Protein AF-A0A9P1ACF6-F1 (afdb_monomer_lite)

Secondary structure (DSSP, 8-state):
-----------TT------SS-EEEEEEEEEE-TTS-EEEEEEEEE--SHHHHHHHHHSBT-EEEEEEETTEEEEEEEEEE-STTTTPPPHHHHHHHHSTTTTTT-----SHHHHHHHHHHHHHHHHHGGGS--

Sequence (134 aa):
MQASVEDNHFHINDTAMCSAMFCIKVILHSAIDDDGIFQQGISSRCAYTGGDRQVCQQSEGKCQDISFYDGMKGNFSFCCCKENRCNLAKQAELDTIYSSNSRSSRKANSSSRQLFVHLILLFQVVIVVPLFVF

Foldseek 3Di:
DDDDPPPDDDPLPDFDDDPAQKKKKKFAQWKAAPVRDIDGDMDIDGQPDPVSVVVCVVQEQHWDWDQDDPRIGGTMTMYMYRDGPPRRDDPVSVCSRPPPPVCPPPDPPPPPVVVVVVVVVVVCCVPVVVVPPD

Radius of gyration: 24.05 Å; chains: 1; bounding box: 54×36×71 Å

Structure (mmCIF, N/CA/C/O backbone):
data_AF-A0A9P1ACF6-F1
#
_entry.id   AF-A0A9P1ACF6-F1
#
loop_
_atom_site.group_PDB
_atom_site.id
_atom_site.type_symbol
_atom_site.label_atom_id
_atom_site.label_alt_id
_atom_site.label_comp_id
_atom_site.label_asym_id
_atom_site.label_entity_id
_atom_site.label_seq_id
_atom_site.pdbx_PDB_ins_code
_atom_site.Cartn_x
_atom_site.Cartn_y
_atom_site.Cartn_z
_atom_site.occupancy
_atom_site.B_iso_or_equiv
_atom_site.auth_seq_id
_atom_site.auth_comp_id
_atom_site.auth_asym_id
_atom_site.auth_atom_id
_atom_site.pdbx_PDB_model_num
ATOM 1 N N . MET A 1 1 ? -7.492 -26.620 -0.246 1.00 33.00 1 MET A N 1
ATOM 2 C CA . MET A 1 1 ? -6.482 -26.688 0.829 1.00 33.00 1 MET A CA 1
ATOM 3 C C . MET A 1 1 ? -6.539 -25.357 1.549 1.00 33.00 1 MET A C 1
ATOM 5 O O . MET A 1 1 ? -6.304 -24.336 0.921 1.00 33.00 1 MET A O 1
ATOM 9 N N . GLN A 1 2 ? -7.022 -25.370 2.785 1.00 36.16 2 GLN A N 1
ATOM 10 C CA . GLN A 1 2 ? -7.301 -24.187 3.594 1.00 36.16 2 GLN A CA 1
ATOM 11 C C . GLN A 1 2 ? -6.042 -23.937 4.429 1.00 36.16 2 GLN A C 1
ATOM 13 O O . GLN A 1 2 ? -5.732 -24.740 5.304 1.00 36.16 2 GLN A O 1
ATOM 18 N N . ALA A 1 3 ? -5.252 -22.927 4.065 1.00 35.62 3 ALA A N 1
ATOM 19 C CA . ALA A 1 3 ? -4.043 -22.578 4.802 1.00 35.62 3 ALA A CA 1
ATOM 20 C C . ALA A 1 3 ? -4.443 -21.722 6.006 1.00 35.62 3 ALA A C 1
ATOM 22 O O . ALA A 1 3 ? -5.046 -20.660 5.846 1.00 35.62 3 ALA A O 1
ATOM 23 N N . SER A 1 4 ? -4.157 -22.235 7.200 1.00 38.34 4 SER A N 1
ATOM 24 C CA . SER A 1 4 ? -4.215 -21.503 8.458 1.00 38.34 4 SER A CA 1
ATOM 25 C C . SER A 1 4 ? -3.346 -20.251 8.354 1.00 38.34 4 SER A C 1
ATOM 27 O O . SER A 1 4 ? -2.186 -20.318 7.949 1.00 38.34 4 SER A O 1
ATOM 29 N N . VAL A 1 5 ? -3.915 -19.098 8.703 1.00 44.38 5 VAL A N 1
ATOM 30 C CA . VAL A 1 5 ? -3.168 -17.852 8.897 1.00 44.38 5 VAL A CA 1
ATOM 31 C C . VAL A 1 5 ? -2.405 -18.002 10.213 1.00 44.38 5 VAL A C 1
ATOM 33 O O . VAL A 1 5 ? -2.866 -17.583 11.268 1.00 44.38 5 VAL A O 1
ATOM 36 N N . GLU A 1 6 ? -1.290 -18.725 10.166 1.00 37.22 6 GLU A N 1
ATOM 37 C CA . GLU A 1 6 ? -0.325 -18.774 11.259 1.00 37.22 6 GLU A CA 1
ATOM 38 C C . GLU A 1 6 ? 0.477 -17.469 11.265 1.00 37.22 6 GLU A C 1
ATOM 40 O O . GLU A 1 6 ? 0.888 -16.982 10.207 1.00 37.22 6 GLU A O 1
ATOM 45 N N . ASP A 1 7 ? 0.660 -16.920 12.470 1.00 42.06 7 ASP A N 1
ATOM 46 C CA . ASP A 1 7 ? 1.430 -15.730 12.845 1.00 42.06 7 ASP A CA 1
ATOM 47 C C . ASP A 1 7 ? 2.875 -15.743 12.307 1.00 42.06 7 ASP A C 1
ATOM 49 O O . ASP A 1 7 ? 3.854 -15.881 13.047 1.00 42.06 7 ASP A O 1
ATOM 53 N N . ASN A 1 8 ? 3.044 -15.566 11.001 1.00 38.75 8 ASN A N 1
ATOM 54 C CA . ASN A 1 8 ? 4.344 -15.285 10.425 1.00 38.75 8 ASN A CA 1
ATOM 55 C C . ASN A 1 8 ? 4.687 -13.835 10.755 1.00 38.75 8 ASN A C 1
ATOM 57 O O . ASN A 1 8 ? 4.135 -12.891 10.187 1.00 38.75 8 ASN A O 1
ATOM 61 N N . HIS A 1 9 ? 5.606 -13.667 11.707 1.00 42.38 9 HIS A N 1
ATOM 62 C CA . HIS A 1 9 ? 6.329 -12.418 11.897 1.00 42.38 9 HIS A CA 1
ATOM 63 C C . HIS A 1 9 ? 6.765 -11.896 10.524 1.00 42.38 9 HIS A C 1
ATOM 65 O O . HIS A 1 9 ? 7.481 -12.585 9.802 1.00 42.38 9 HIS A O 1
ATOM 71 N N . PHE A 1 10 ? 6.313 -10.691 10.167 1.00 45.09 10 PHE A N 1
ATOM 72 C CA . PHE A 1 10 ? 6.664 -10.023 8.917 1.00 45.09 10 PHE A CA 1
ATOM 73 C C . PHE A 1 10 ? 8.188 -10.022 8.732 1.00 45.09 10 PHE A C 1
ATOM 75 O O . PHE A 1 10 ? 8.905 -9.264 9.392 1.00 45.09 10 PHE A O 1
ATOM 82 N N . HIS A 1 11 ? 8.700 -10.842 7.817 1.00 44.03 11 HIS A N 1
ATOM 83 C CA . HIS A 1 11 ? 10.061 -10.692 7.330 1.00 44.03 11 HIS A CA 1
ATOM 84 C C . HIS A 1 11 ? 10.096 -9.414 6.484 1.00 44.03 11 HIS A C 1
ATOM 86 O O . HIS A 1 11 ? 9.672 -9.383 5.333 1.00 44.03 11 HIS A O 1
ATOM 92 N N . ILE A 1 12 ? 10.613 -8.328 7.066 1.00 53.97 12 ILE A N 1
ATOM 93 C CA . ILE A 1 12 ? 10.705 -6.986 6.449 1.00 53.97 12 ILE A CA 1
ATOM 94 C C . ILE A 1 12 ? 11.493 -7.005 5.113 1.00 53.97 12 ILE A C 1
ATOM 96 O O . ILE A 1 12 ? 11.415 -6.064 4.326 1.00 53.97 12 ILE A O 1
ATOM 100 N N . ASN A 1 13 ? 12.211 -8.097 4.827 1.00 55.22 13 ASN A N 1
ATOM 101 C CA . ASN A 1 13 ? 13.026 -8.300 3.629 1.00 55.22 13 ASN A CA 1
ATOM 102 C C . ASN A 1 13 ? 12.461 -9.315 2.623 1.00 55.22 13 ASN A C 1
ATOM 104 O O . ASN A 1 13 ? 13.163 -9.650 1.662 1.00 55.22 13 ASN A O 1
ATOM 108 N N . ASP A 1 14 ? 11.229 -9.796 2.795 1.00 64.19 14 ASP A N 1
ATOM 109 C CA . ASP A 1 14 ? 10.619 -10.678 1.804 1.00 64.19 14 ASP A CA 1
ATOM 110 C C . ASP A 1 14 ? 10.408 -9.914 0.498 1.00 64.19 14 ASP A C 1
ATOM 112 O O . ASP A 1 14 ? 9.645 -8.952 0.402 1.00 64.19 14 ASP A O 1
ATOM 116 N N . THR A 1 15 ? 11.144 -10.330 -0.530 1.00 70.62 15 THR A N 1
ATOM 117 C CA . THR A 1 15 ? 11.050 -9.742 -1.863 1.00 70.62 15 THR A CA 1
ATOM 118 C C . THR A 1 15 ? 10.571 -10.806 -2.830 1.00 70.62 15 THR A C 1
ATOM 120 O O . THR A 1 15 ? 11.256 -11.792 -3.084 1.00 70.62 15 THR A O 1
ATOM 123 N N . ALA A 1 16 ? 9.372 -10.602 -3.368 1.00 74.88 16 ALA A N 1
ATOM 124 C CA . ALA A 1 16 ? 8.848 -11.409 -4.455 1.00 74.88 16 ALA A CA 1
ATOM 125 C C . ALA A 1 16 ? 9.333 -10.842 -5.796 1.00 74.88 16 ALA A C 1
ATOM 127 O O . ALA A 1 16 ? 9.350 -9.625 -5.997 1.00 74.88 16 ALA A O 1
ATOM 128 N N . MET A 1 17 ? 9.704 -11.715 -6.734 1.00 81.88 17 MET A N 1
ATOM 129 C CA . MET A 1 17 ? 9.910 -11.290 -8.118 1.00 81.88 17 MET A CA 1
ATOM 130 C C . MET A 1 17 ? 8.559 -10.965 -8.764 1.00 81.88 17 MET A C 1
ATOM 132 O O . MET A 1 17 ? 7.655 -11.798 -8.785 1.00 81.88 17 MET A O 1
ATOM 136 N N . CYS A 1 18 ? 8.441 -9.755 -9.311 1.00 81.81 18 CYS A N 1
ATOM 137 C CA . CYS A 1 18 ? 7.263 -9.288 -10.034 1.00 81.81 18 CYS A CA 1
ATOM 138 C C . CYS A 1 18 ? 7.538 -9.282 -11.543 1.00 81.81 18 CYS A C 1
ATOM 140 O O . CYS A 1 18 ? 8.542 -8.726 -11.978 1.00 81.81 18 CYS A O 1
ATOM 142 N N . SER A 1 19 ? 6.623 -9.818 -12.355 1.00 84.94 19 SER A N 1
ATOM 143 C CA . SER A 1 19 ? 6.616 -9.585 -13.815 1.00 84.94 19 SER A CA 1
ATOM 144 C C . SER A 1 19 ? 5.828 -8.329 -14.215 1.00 84.94 19 SER A C 1
ATOM 146 O O . SER A 1 19 ? 5.801 -7.943 -15.383 1.00 84.94 19 SER A O 1
ATOM 148 N N . ALA A 1 20 ? 5.158 -7.693 -13.251 1.00 86.31 20 ALA A N 1
ATOM 149 C CA . ALA A 1 20 ? 4.420 -6.456 -13.452 1.00 86.31 20 ALA A CA 1
ATOM 150 C C . ALA A 1 20 ? 5.359 -5.243 -13.563 1.00 86.31 20 ALA A C 1
ATOM 152 O O . ALA A 1 20 ? 6.365 -5.160 -12.868 1.00 86.31 20 ALA A O 1
ATOM 153 N N . MET A 1 21 ? 4.970 -4.263 -14.384 1.00 86.88 21 MET A N 1
ATOM 154 C CA . MET A 1 21 ? 5.705 -3.000 -14.560 1.00 86.88 21 MET A CA 1
ATOM 155 C C . MET A 1 21 ? 5.675 -2.100 -13.311 1.00 86.88 21 MET A C 1
ATOM 157 O O . MET A 1 21 ? 6.550 -1.256 -13.144 1.00 86.88 21 MET A O 1
ATOM 161 N N . PHE A 1 22 ? 4.658 -2.249 -12.457 1.00 90.88 22 PHE A N 1
ATOM 162 C CA . PHE A 1 22 ? 4.457 -1.415 -11.274 1.00 90.88 22 PHE A CA 1
ATOM 163 C C . PHE A 1 22 ? 4.408 -2.254 -9.995 1.00 90.88 22 PHE A C 1
ATOM 165 O O . PHE A 1 22 ? 3.850 -3.356 -9.960 1.00 90.88 22 PHE A O 1
ATOM 172 N N . CYS A 1 23 ? 4.931 -1.666 -8.928 1.00 90.88 23 CYS A N 1
ATOM 173 C CA . CYS A 1 23 ? 4.786 -2.092 -7.549 1.00 90.88 23 CYS A CA 1
ATOM 174 C C . CYS A 1 23 ? 3.757 -1.200 -6.846 1.00 90.88 23 CYS A C 1
ATOM 176 O O . CYS A 1 23 ? 3.730 0.015 -7.056 1.00 90.88 23 CYS A O 1
ATOM 178 N N . ILE A 1 24 ? 2.938 -1.806 -5.991 1.00 91.75 24 ILE A N 1
ATOM 179 C CA . ILE A 1 24 ? 1.915 -1.136 -5.189 1.00 91.75 24 ILE A CA 1
ATOM 180 C C . 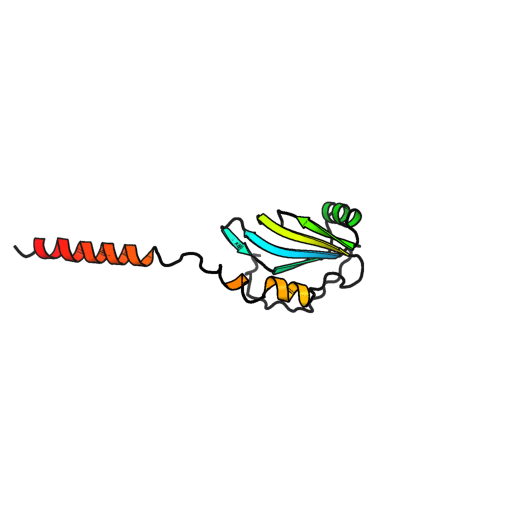ILE A 1 24 ? 2.328 -1.197 -3.723 1.00 91.75 24 ILE A C 1
ATOM 182 O O . ILE A 1 24 ? 2.801 -2.233 -3.237 1.00 91.75 24 ILE A O 1
ATOM 186 N N . LYS A 1 25 ? 2.109 -0.084 -3.025 1.00 92.69 25 LYS A N 1
ATOM 187 C CA . LYS A 1 25 ? 2.124 0.007 -1.568 1.00 92.69 25 LYS A CA 1
ATOM 188 C C . LYS A 1 25 ? 0.827 0.646 -1.098 1.00 92.69 25 LYS A C 1
ATOM 190 O O . LYS A 1 25 ? 0.471 1.715 -1.581 1.00 92.69 25 LYS A O 1
ATOM 195 N N . VAL A 1 26 ? 0.162 0.021 -0.140 1.00 91.94 26 VAL A N 1
ATOM 196 C CA . VAL A 1 26 ? -1.018 0.566 0.527 1.00 91.94 26 VAL A CA 1
ATOM 197 C C . VAL A 1 26 ? -0.700 0.741 2.000 1.00 91.94 26 VAL A C 1
ATOM 199 O O . VAL A 1 26 ? -0.299 -0.208 2.668 1.00 91.94 26 VAL A O 1
ATOM 202 N N . ILE A 1 27 ? -0.848 1.964 2.493 1.00 91.25 27 ILE A N 1
ATOM 203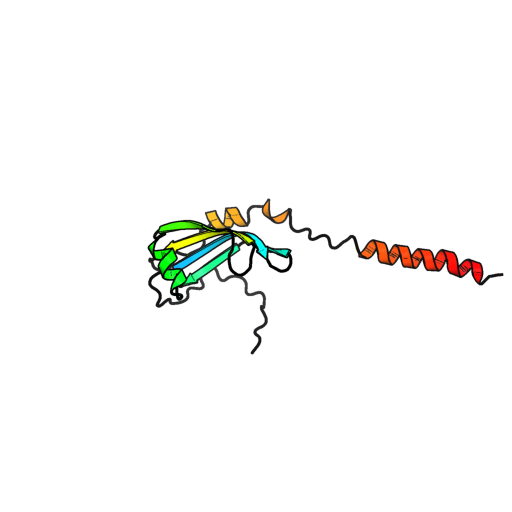 C CA . ILE A 1 27 ? -0.644 2.325 3.895 1.00 91.25 27 ILE A CA 1
ATOM 204 C C . ILE A 1 27 ? -2.025 2.409 4.539 1.00 91.25 27 ILE A C 1
ATOM 206 O O . ILE A 1 27 ? -2.846 3.223 4.125 1.00 91.25 27 ILE A O 1
ATOM 210 N N . LEU A 1 28 ? -2.287 1.551 5.520 1.00 91.12 28 LEU A N 1
ATOM 211 C CA . LEU A 1 28 ? -3.538 1.489 6.265 1.00 91.12 28 LEU A CA 1
ATOM 212 C C . LEU A 1 28 ? -3.371 2.323 7.541 1.00 91.12 28 LEU A C 1
ATOM 214 O O . LEU A 1 28 ? -2.844 1.835 8.544 1.00 91.12 28 LEU A O 1
ATOM 218 N N . HIS A 1 29 ? -3.807 3.586 7.501 1.00 87.88 29 HIS A N 1
ATOM 219 C CA . HIS A 1 29 ? -3.698 4.504 8.644 1.00 87.88 29 HIS A CA 1
ATOM 220 C C . HIS A 1 29 ? -4.724 4.182 9.725 1.00 87.88 29 HIS A C 1
ATOM 222 O O . HIS A 1 29 ? -4.412 4.192 10.915 1.00 87.88 29 HIS A O 1
ATOM 228 N N . SER A 1 30 ? -5.959 3.905 9.314 1.00 85.62 30 SER A N 1
ATOM 229 C CA . SER A 1 30 ? -7.047 3.485 10.195 1.00 85.62 30 SER A CA 1
ATOM 230 C C . SER A 1 30 ? -8.167 2.866 9.372 1.00 85.62 30 SER A C 1
ATOM 232 O O . SER A 1 30 ? -8.773 3.536 8.540 1.00 85.62 30 SER A O 1
ATOM 234 N N . ALA A 1 31 ? -8.460 1.591 9.597 1.00 86.88 31 ALA A N 1
ATOM 235 C CA . ALA A 1 31 ? -9.504 0.891 8.865 1.00 86.88 31 ALA A CA 1
ATOM 236 C C . ALA A 1 31 ? -10.341 0.005 9.776 1.00 86.88 31 ALA A C 1
ATOM 238 O O . ALA A 1 31 ? -9.883 -0.423 10.835 1.00 86.88 31 ALA A O 1
ATOM 239 N N . ILE A 1 32 ? -11.578 -0.239 9.360 1.00 86.75 32 ILE A N 1
ATOM 240 C CA . ILE A 1 32 ? -12.491 -1.185 9.985 1.00 86.75 32 ILE A CA 1
ATOM 241 C C . ILE A 1 32 ? -12.850 -2.216 8.920 1.00 86.75 32 ILE A C 1
ATOM 243 O O . ILE A 1 32 ? -13.277 -1.849 7.822 1.00 86.75 32 ILE A O 1
ATOM 247 N N . ASP A 1 33 ? -12.617 -3.479 9.249 1.00 86.88 33 ASP A N 1
ATOM 248 C CA . ASP A 1 33 ? -12.989 -4.626 8.424 1.00 86.88 33 ASP A CA 1
ATOM 249 C C . ASP A 1 33 ? -14.489 -4.945 8.547 1.00 86.88 33 ASP A C 1
ATOM 251 O O . ASP A 1 33 ? -15.171 -4.403 9.422 1.00 86.88 33 ASP A O 1
ATOM 255 N N . ASP A 1 34 ? -15.006 -5.841 7.710 1.00 85.88 34 ASP A N 1
ATOM 256 C CA . ASP A 1 34 ? -16.422 -6.233 7.683 1.00 85.88 34 ASP A CA 1
ATOM 257 C C . ASP A 1 34 ? -16.910 -6.795 9.036 1.00 85.88 34 ASP A C 1
ATOM 259 O O . ASP A 1 34 ? -18.061 -6.589 9.429 1.00 85.88 34 ASP A O 1
ATOM 263 N N . ASP A 1 35 ? -16.006 -7.406 9.810 1.00 87.44 35 ASP A N 1
ATOM 264 C CA . ASP A 1 35 ? -16.257 -7.910 11.168 1.00 87.44 35 ASP A CA 1
ATOM 265 C C . ASP A 1 35 ? -16.197 -6.820 12.263 1.00 87.44 35 ASP A C 1
ATOM 267 O O . ASP A 1 35 ? -16.294 -7.105 13.461 1.00 87.44 35 ASP A O 1
ATOM 271 N N . GLY A 1 36 ? -16.005 -5.551 11.891 1.00 83.25 36 GLY A N 1
ATOM 272 C CA . GLY A 1 36 ? -15.875 -4.436 12.832 1.00 83.25 36 GLY A CA 1
ATOM 273 C C . GLY A 1 36 ? -14.513 -4.366 13.533 1.00 83.25 36 GLY A C 1
ATOM 274 O O . GLY A 1 36 ? -14.361 -3.649 14.526 1.00 83.25 36 GLY A O 1
ATOM 275 N N . ILE A 1 37 ? -13.520 -5.110 13.040 1.00 84.44 37 ILE A N 1
ATOM 276 C CA . ILE A 1 37 ? -12.177 -5.174 13.620 1.00 84.44 37 ILE A CA 1
ATOM 277 C C . ILE A 1 37 ? -11.333 -4.021 13.087 1.00 84.44 37 ILE A C 1
ATOM 279 O O . ILE A 1 37 ? -11.267 -3.769 11.886 1.00 84.44 37 ILE A O 1
ATOM 283 N N . PHE A 1 38 ? -10.664 -3.323 14.002 1.00 84.12 38 PHE A N 1
ATOM 284 C CA . PHE A 1 38 ? -9.750 -2.245 13.656 1.00 84.12 38 PHE A CA 1
ATOM 285 C C . PHE A 1 38 ? -8.438 -2.791 13.088 1.00 84.12 38 PHE A C 1
ATOM 287 O O . PHE A 1 38 ? -7.757 -3.576 13.751 1.00 84.12 38 PHE A O 1
ATOM 294 N N . GLN A 1 39 ? -8.066 -2.312 11.904 1.00 84.94 39 GLN A N 1
ATOM 295 C CA . GLN A 1 39 ? -6.869 -2.711 11.174 1.00 84.94 39 GLN A CA 1
ATOM 296 C C . GLN A 1 39 ? -5.969 -1.505 10.885 1.00 84.94 39 GLN A C 1
ATOM 298 O O . GLN A 1 39 ? -6.429 -0.405 10.564 1.00 84.94 39 GLN A O 1
ATOM 303 N N . GLN A 1 40 ? -4.662 -1.735 10.992 1.00 88.31 40 GLN A N 1
ATOM 304 C CA . GLN A 1 40 ? -3.594 -0.794 10.661 1.00 88.31 40 GLN A CA 1
ATOM 305 C C . GLN A 1 40 ? -2.378 -1.567 10.169 1.00 88.31 40 GLN A C 1
ATOM 307 O O . GLN A 1 40 ? -2.099 -2.661 10.658 1.00 88.31 40 GLN A O 1
ATOM 312 N N . GLY A 1 41 ? -1.619 -0.987 9.245 1.00 88.38 41 GLY A N 1
ATOM 313 C CA . GLY A 1 41 ? -0.439 -1.649 8.706 1.00 88.38 41 GLY A CA 1
ATOM 314 C C . GLY A 1 41 ? -0.038 -1.145 7.332 1.00 88.38 41 GLY A C 1
ATOM 315 O O . GLY A 1 41 ? -0.484 -0.099 6.870 1.00 88.38 41 GLY A O 1
ATOM 316 N N . ILE A 1 42 ? 0.828 -1.908 6.675 1.00 89.12 42 ILE A N 1
ATOM 317 C CA . ILE A 1 42 ? 1.270 -1.644 5.307 1.00 89.12 42 ILE A CA 1
ATOM 318 C C . ILE A 1 42 ? 1.115 -2.939 4.518 1.00 89.12 42 ILE A C 1
ATOM 320 O O . ILE A 1 42 ? 1.575 -3.992 4.951 1.00 89.12 42 ILE A O 1
ATOM 324 N N . SER A 1 43 ? 0.483 -2.846 3.355 1.00 89.25 43 SER A N 1
ATOM 325 C CA . SER A 1 43 ? 0.359 -3.929 2.385 1.00 89.25 43 SER A CA 1
ATOM 326 C C . SER A 1 43 ? 1.174 -3.589 1.140 1.00 89.25 43 SER A C 1
ATOM 328 O O . SER A 1 43 ? 1.121 -2.464 0.641 1.00 89.25 43 SER A O 1
ATOM 330 N N . SER A 1 44 ? 1.939 -4.544 0.621 1.00 90.12 44 SER A N 1
ATOM 331 C CA . SER A 1 44 ? 2.728 -4.381 -0.600 1.00 90.12 44 SER A CA 1
ATOM 332 C C . SER A 1 44 ? 2.473 -5.547 -1.553 1.00 90.12 44 SER A C 1
ATOM 334 O O . SER A 1 44 ? 2.394 -6.703 -1.144 1.00 90.12 44 SER A O 1
ATOM 336 N N . ARG A 1 45 ? 2.298 -5.248 -2.846 1.00 90.50 45 ARG A N 1
ATOM 337 C CA . ARG A 1 45 ? 2.075 -6.262 -3.892 1.00 90.50 45 ARG A CA 1
ATOM 338 C C . ARG A 1 45 ? 2.482 -5.758 -5.272 1.00 90.50 45 ARG A C 1
ATOM 340 O O . ARG A 1 45 ? 2.658 -4.559 -5.477 1.00 90.50 45 ARG A O 1
ATOM 347 N N . CYS A 1 46 ? 2.603 -6.660 -6.241 1.00 90.25 46 CYS A N 1
ATOM 348 C CA . CYS A 1 46 ? 2.808 -6.283 -7.640 1.00 90.25 46 CYS A CA 1
ATOM 349 C C . CYS A 1 46 ? 1.467 -5.909 -8.312 1.00 90.25 46 CYS A C 1
ATOM 351 O O . CYS A 1 46 ? 0.426 -6.500 -8.009 1.00 90.25 46 CYS A O 1
ATOM 353 N N . ALA A 1 47 ? 1.490 -4.981 -9.273 1.00 90.94 47 ALA A N 1
ATOM 354 C CA . ALA A 1 47 ? 0.313 -4.541 -10.033 1.00 90.94 47 ALA A CA 1
ATOM 355 C C . ALA A 1 47 ? -0.074 -5.525 -11.155 1.00 90.94 47 ALA A C 1
ATOM 357 O O . ALA A 1 47 ? 0.151 -5.276 -12.346 1.00 90.94 47 ALA A O 1
ATOM 358 N N . TYR A 1 48 ? -0.635 -6.679 -10.790 1.00 88.25 48 TYR A N 1
ATOM 359 C CA . TYR A 1 48 ? -0.977 -7.715 -11.767 1.00 88.25 48 TYR A CA 1
ATOM 360 C C . TYR A 1 48 ? -2.274 -7.442 -12.531 1.00 88.25 48 TYR A C 1
ATOM 362 O O . TYR A 1 48 ? -2.358 -7.808 -13.707 1.00 88.25 48 TYR A O 1
ATOM 370 N N . THR A 1 49 ? -3.259 -6.793 -11.906 1.00 88.25 49 THR A N 1
ATOM 371 C CA . THR A 1 49 ? -4.587 -6.625 -12.511 1.00 88.25 49 THR A CA 1
ATOM 372 C C . THR A 1 49 ? -4.627 -5.469 -13.515 1.00 88.25 49 THR A C 1
ATOM 374 O O . THR A 1 49 ? -3.825 -4.536 -13.460 1.00 88.25 49 THR A O 1
ATOM 377 N N . GLY A 1 50 ? -5.574 -5.513 -14.459 1.00 86.81 50 GLY A N 1
ATOM 378 C CA . GLY A 1 50 ? -5.789 -4.409 -15.403 1.00 86.81 50 GLY A CA 1
ATOM 379 C C . GLY A 1 50 ? -6.175 -3.100 -14.704 1.00 86.81 50 GLY A C 1
ATOM 380 O O . GLY A 1 50 ? -5.685 -2.042 -15.093 1.00 86.81 50 GLY A O 1
ATOM 381 N N . GLY A 1 51 ? -6.979 -3.183 -13.638 1.00 87.50 51 GLY A N 1
ATOM 382 C CA . GLY A 1 51 ? -7.370 -2.028 -12.825 1.00 87.50 51 GLY A CA 1
ATOM 383 C C . GLY A 1 51 ? -6.179 -1.391 -12.109 1.00 87.50 51 GLY A C 1
ATOM 384 O O . GLY A 1 51 ? -5.985 -0.183 -12.209 1.00 87.50 51 GLY A O 1
ATOM 385 N N . ASP A 1 52 ? -5.317 -2.205 -11.491 1.00 87.75 52 ASP A N 1
ATOM 386 C CA . ASP A 1 52 ? -4.086 -1.725 -10.850 1.00 87.75 52 ASP A CA 1
ATOM 387 C C . ASP A 1 52 ? -3.220 -0.911 -11.818 1.00 87.75 52 ASP A C 1
ATOM 389 O O . ASP A 1 52 ? -2.720 0.159 -11.479 1.00 87.75 52 ASP A O 1
ATOM 393 N N . ARG A 1 53 ? -3.059 -1.410 -13.050 1.00 88.19 53 ARG A N 1
ATOM 394 C CA . ARG A 1 53 ? -2.256 -0.740 -14.079 1.00 88.19 53 ARG A CA 1
ATOM 395 C C . ARG A 1 53 ? -2.850 0.606 -14.466 1.00 88.19 53 ARG A C 1
ATOM 397 O O . ARG A 1 53 ? -2.094 1.557 -14.614 1.00 88.19 53 ARG A O 1
ATOM 404 N N . GLN A 1 54 ? -4.171 0.699 -14.610 1.00 89.88 54 GLN A N 1
ATOM 405 C CA . GLN A 1 54 ? -4.841 1.957 -14.948 1.00 89.88 54 GLN A CA 1
ATOM 406 C C . GLN A 1 54 ? -4.674 3.002 -13.844 1.00 89.88 54 GLN A C 1
ATOM 408 O O . GLN A 1 54 ? -4.309 4.139 -14.135 1.00 89.88 54 GLN A O 1
ATOM 413 N N . VAL A 1 55 ? -4.873 2.610 -12.582 1.00 88.81 55 VAL A N 1
ATOM 414 C CA . VAL A 1 55 ? -4.683 3.509 -11.435 1.00 88.81 55 VAL A CA 1
ATOM 415 C C . VAL A 1 55 ? -3.223 3.959 -11.360 1.00 88.81 55 VAL A C 1
ATOM 417 O O . VAL A 1 55 ? -2.947 5.157 -11.361 1.00 88.81 55 VAL A O 1
ATOM 420 N N . CYS A 1 56 ? -2.278 3.016 -11.412 1.00 89.81 56 CYS A N 1
ATOM 421 C CA . CYS A 1 56 ? -0.853 3.327 -11.334 1.00 89.81 56 CYS A CA 1
ATOM 422 C C . CYS A 1 56 ? -0.326 4.152 -12.518 1.00 89.81 56 CYS A C 1
ATOM 424 O O . CYS A 1 56 ? 0.629 4.904 -12.344 1.00 89.81 56 CYS A O 1
ATOM 426 N N . GLN A 1 57 ? -0.926 4.039 -13.706 1.00 88.50 57 GLN A N 1
ATOM 427 C CA . GLN A 1 57 ? -0.588 4.888 -14.853 1.00 88.50 57 GLN A CA 1
ATOM 428 C C . GLN A 1 57 ? -1.011 6.345 -14.640 1.00 88.50 57 GLN A C 1
ATOM 430 O O . GLN A 1 57 ? -0.317 7.252 -15.089 1.00 88.50 57 GLN A O 1
ATOM 435 N N . GLN A 1 58 ? -2.129 6.582 -13.953 1.00 85.69 58 GLN A N 1
ATOM 436 C CA . GLN A 1 58 ? -2.618 7.934 -13.666 1.00 85.69 58 GLN A CA 1
ATOM 437 C C . GLN A 1 58 ? -1.904 8.573 -12.467 1.00 85.69 58 GLN A C 1
ATOM 439 O O . GLN A 1 58 ? -1.835 9.798 -12.364 1.00 85.69 58 GLN A O 1
ATOM 444 N N . SER A 1 59 ? -1.376 7.752 -11.557 1.00 79.12 59 SER A N 1
ATOM 445 C CA . SER A 1 59 ? -0.820 8.176 -10.269 1.00 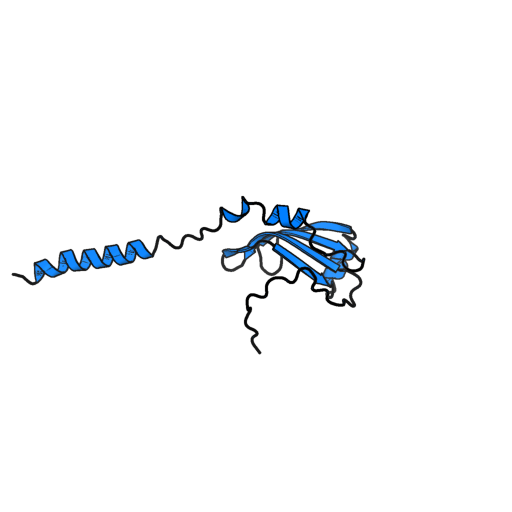79.12 59 SER A CA 1
ATOM 446 C C . SER A 1 59 ? 0.667 7.873 -10.104 1.00 79.12 59 SER A C 1
ATOM 448 O O . SER A 1 59 ? 1.145 7.748 -8.977 1.00 79.12 59 SER A O 1
ATOM 450 N N . GLU A 1 60 ? 1.404 7.712 -11.201 1.00 76.12 60 GLU A N 1
ATOM 451 C CA . GLU A 1 60 ? 2.810 7.314 -11.156 1.00 76.12 60 GLU A CA 1
ATOM 452 C C . GLU A 1 60 ? 3.630 8.238 -10.236 1.00 76.12 60 GLU A C 1
ATOM 454 O O . GLU A 1 60 ? 3.671 9.455 -10.422 1.00 76.12 60 GLU A O 1
ATOM 459 N N . GLY A 1 61 ? 4.258 7.658 -9.205 1.00 72.94 61 GLY A N 1
ATOM 460 C CA . GLY A 1 61 ? 5.076 8.392 -8.236 1.00 72.94 61 GLY A CA 1
ATOM 461 C C . GLY A 1 61 ? 4.294 9.211 -7.202 1.00 72.94 61 GLY A C 1
ATOM 462 O O . GLY A 1 61 ? 4.911 9.878 -6.373 1.00 72.94 61 GLY A O 1
ATOM 463 N N . LYS A 1 62 ? 2.956 9.160 -7.209 1.00 84.94 62 LYS A N 1
ATOM 464 C CA . LYS A 1 62 ? 2.092 9.823 -6.224 1.00 84.94 62 LYS A CA 1
ATOM 465 C C . LYS A 1 62 ? 1.286 8.798 -5.429 1.00 84.94 62 LYS A C 1
ATOM 467 O O . LYS A 1 62 ? 0.864 7.769 -5.954 1.00 84.94 62 LYS A O 1
ATOM 472 N N . CYS A 1 63 ? 1.067 9.104 -4.155 1.00 88.19 63 CYS A N 1
ATOM 473 C CA . CYS A 1 63 ? 0.118 8.383 -3.317 1.00 88.19 63 CYS A CA 1
ATOM 474 C C . CYS A 1 63 ? -1.259 9.038 -3.443 1.00 88.19 63 CYS A C 1
ATOM 476 O O . CYS A 1 63 ? -1.364 10.263 -3.387 1.00 88.19 63 CYS A O 1
ATOM 478 N N . GLN A 1 64 ? -2.293 8.229 -3.637 1.00 90.88 64 GLN A N 1
ATOM 479 C CA . GLN A 1 64 ? -3.688 8.649 -3.623 1.00 90.88 64 GLN A CA 1
ATOM 480 C C . GLN A 1 64 ? -4.341 8.190 -2.329 1.00 90.88 64 GLN A C 1
ATOM 482 O O . GLN A 1 64 ? -4.178 7.035 -1.941 1.00 90.88 64 GLN A O 1
ATOM 487 N N . ASP A 1 65 ? -5.116 9.060 -1.696 1.00 91.44 65 ASP A N 1
ATOM 488 C CA . ASP A 1 65 ? -5.915 8.655 -0.547 1.00 91.44 65 ASP A CA 1
ATOM 489 C C . ASP A 1 65 ? -7.208 7.989 -1.025 1.00 91.44 65 ASP A C 1
ATOM 491 O O . ASP A 1 65 ? -7.941 8.527 -1.858 1.00 91.44 65 ASP A O 1
ATOM 495 N N . ILE A 1 66 ? -7.474 6.793 -0.507 1.00 91.25 66 ILE A N 1
ATOM 496 C CA . ILE A 1 66 ? -8.656 5.990 -0.813 1.00 91.25 66 ILE A CA 1
ATOM 497 C C . ILE A 1 66 ? -9.390 5.657 0.486 1.00 91.25 66 ILE A C 1
ATOM 499 O O . ILE A 1 66 ? -8.801 5.614 1.566 1.00 91.25 66 ILE A O 1
ATOM 503 N N . SER A 1 67 ? -10.696 5.422 0.378 1.00 91.25 67 SER A N 1
ATOM 504 C CA . SER A 1 67 ? -11.566 5.143 1.530 1.00 91.25 67 SER A CA 1
ATOM 505 C C . SER A 1 67 ? -11.968 3.676 1.677 1.00 91.25 67 SER A C 1
ATOM 507 O O . SER A 1 67 ? -12.542 3.293 2.699 1.00 91.25 67 SER A O 1
ATOM 509 N N . PHE A 1 68 ? -11.656 2.855 0.673 1.00 89.56 68 PHE A N 1
ATOM 510 C CA . PHE A 1 68 ? -11.997 1.438 0.621 1.00 89.56 68 PHE A CA 1
ATOM 511 C C . PHE A 1 68 ? -10.821 0.641 0.070 1.00 89.56 68 PHE A C 1
ATOM 513 O O . PHE A 1 68 ? -10.261 1.009 -0.964 1.00 89.56 68 PHE A O 1
ATOM 520 N N . TYR A 1 69 ? -10.464 -0.451 0.739 1.00 88.75 69 TYR A N 1
ATOM 521 C CA . TYR A 1 69 ? -9.414 -1.358 0.290 1.00 88.75 69 TYR A CA 1
ATOM 522 C C . TYR A 1 69 ? -9.657 -2.757 0.854 1.00 88.75 69 TYR A C 1
ATOM 524 O O . TYR A 1 69 ? -9.769 -2.904 2.063 1.00 88.75 69 TYR A O 1
ATOM 532 N N . ASP A 1 70 ? -9.715 -3.764 -0.021 1.00 86.06 70 ASP A N 1
ATOM 533 C CA . ASP A 1 70 ? -9.828 -5.184 0.353 1.00 86.06 70 ASP A CA 1
ATOM 534 C C . ASP A 1 70 ? -10.971 -5.481 1.347 1.00 86.06 70 ASP A C 1
ATOM 536 O O . ASP A 1 70 ? -10.761 -6.049 2.409 1.00 86.06 70 ASP A O 1
ATOM 540 N N . GLY A 1 71 ? -12.180 -4.989 1.046 1.00 86.25 71 GLY A N 1
ATOM 541 C CA . GLY A 1 71 ? -13.358 -5.115 1.924 1.00 86.25 71 GLY A CA 1
ATOM 542 C C . GLY A 1 71 ? -13.396 -4.113 3.082 1.00 86.25 71 GLY A C 1
ATOM 543 O O . GLY A 1 71 ? -14.466 -3.706 3.515 1.00 86.25 71 GLY A O 1
ATOM 544 N N . MET A 1 72 ? -12.249 -3.584 3.504 1.00 88.31 72 MET A N 1
ATOM 545 C CA . MET A 1 72 ? -12.182 -2.641 4.616 1.00 88.31 72 MET A CA 1
ATOM 546 C C . MET A 1 72 ? -12.599 -1.223 4.212 1.00 88.31 72 MET A C 1
ATOM 548 O O . MET A 1 72 ? -12.296 -0.735 3.116 1.00 88.31 72 MET A O 1
ATOM 552 N N . LYS A 1 73 ? -13.204 -0.503 5.163 1.00 91.69 73 LYS A N 1
ATOM 553 C CA . LYS A 1 73 ? -13.516 0.929 5.057 1.00 91.69 73 LYS A CA 1
ATOM 554 C C . LYS A 1 73 ? -12.662 1.729 6.034 1.00 91.69 73 LYS A C 1
ATOM 556 O O . LYS A 1 73 ? -12.600 1.413 7.221 1.00 91.69 73 LYS A O 1
ATOM 561 N N . GLY A 1 74 ? -12.019 2.791 5.563 1.00 89.56 74 GLY A N 1
ATOM 562 C CA . GLY A 1 74 ? -11.032 3.493 6.376 1.00 89.56 74 GLY A CA 1
ATOM 563 C C . GLY A 1 74 ? -10.337 4.648 5.677 1.00 89.56 74 GLY A C 1
ATOM 564 O O . GLY A 1 74 ? -10.839 5.190 4.699 1.00 89.56 74 GLY A O 1
ATOM 565 N N . ASN A 1 75 ? -9.181 5.023 6.211 1.00 90.88 75 ASN A N 1
ATOM 566 C CA . ASN A 1 75 ? -8.237 5.933 5.587 1.00 90.88 75 ASN A CA 1
ATOM 567 C C . ASN A 1 75 ? -7.009 5.141 5.131 1.00 90.88 75 ASN A C 1
ATOM 569 O O . ASN A 1 75 ? -6.263 4.593 5.954 1.00 90.88 75 ASN A O 1
ATOM 573 N N . PHE A 1 76 ? -6.812 5.098 3.818 1.00 92.12 76 PHE A N 1
ATOM 574 C CA . PHE A 1 76 ? -5.716 4.385 3.189 1.00 92.12 76 PHE A CA 1
ATOM 575 C C . PHE A 1 76 ? -4.984 5.299 2.213 1.00 92.12 76 PHE A C 1
ATOM 577 O O . PHE A 1 76 ? -5.620 6.069 1.501 1.00 92.12 76 PHE A O 1
ATOM 584 N N . SER A 1 77 ? -3.670 5.134 2.090 1.00 92.00 77 SER A N 1
ATOM 585 C CA . SER A 1 77 ? -2.893 5.768 1.021 1.00 92.00 77 SER A CA 1
ATOM 586 C C . SER A 1 77 ? -2.370 4.704 0.059 1.00 92.00 77 SER A C 1
ATOM 588 O O . SER A 1 77 ? -1.598 3.830 0.450 1.00 92.00 77 SER A O 1
ATOM 590 N N . PHE A 1 78 ? -2.789 4.777 -1.202 1.00 92.62 78 PHE A N 1
ATOM 591 C CA . PHE A 1 78 ? -2.416 3.882 -2.292 1.00 92.62 78 PHE A CA 1
ATOM 592 C C . PHE A 1 78 ? -1.326 4.518 -3.157 1.00 92.62 78 PHE A C 1
ATOM 594 O O . PHE A 1 78 ? -1.547 5.534 -3.811 1.00 92.62 78 PHE A O 1
ATOM 601 N N . CYS A 1 79 ? -0.140 3.922 -3.175 1.00 92.25 79 CYS A N 1
ATOM 602 C CA . CYS A 1 79 ? 1.037 4.442 -3.860 1.00 92.25 79 CYS A CA 1
ATOM 603 C C . CYS A 1 79 ? 1.522 3.457 -4.928 1.00 92.25 79 CYS A C 1
ATOM 605 O O . CYS A 1 79 ? 1.617 2.254 -4.672 1.00 92.25 79 CYS A O 1
ATOM 607 N N . CYS A 1 80 ? 1.918 3.983 -6.089 1.00 92.62 80 CYS A N 1
ATOM 608 C CA . CYS A 1 80 ? 2.507 3.201 -7.175 1.00 92.62 80 CYS A CA 1
ATOM 609 C C . CYS A 1 80 ? 3.911 3.681 -7.534 1.00 92.62 80 CYS A C 1
ATOM 611 O O . CYS A 1 80 ? 4.189 4.882 -7.561 1.00 92.62 80 CYS A O 1
ATOM 613 N N . CYS A 1 81 ? 4.780 2.740 -7.888 1.00 90.75 81 CYS A N 1
ATOM 614 C CA . CYS A 1 8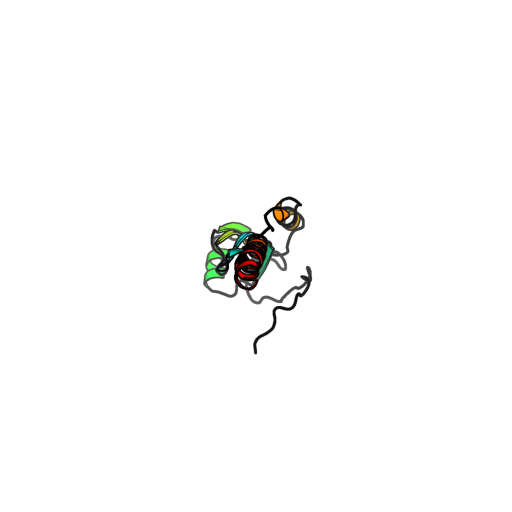1 ? 6.144 3.021 -8.323 1.00 90.75 81 CYS A CA 1
ATOM 615 C C . CYS A 1 81 ? 6.660 1.911 -9.258 1.00 90.75 81 CYS A C 1
ATOM 617 O O . CYS A 1 81 ? 6.102 0.817 -9.280 1.00 90.75 81 CYS A O 1
ATOM 619 N N . LYS A 1 82 ? 7.685 2.191 -10.073 1.00 90.19 82 LYS A N 1
ATOM 620 C CA . LYS A 1 82 ? 8.204 1.254 -11.097 1.00 90.19 82 LYS A CA 1
ATOM 621 C C . LYS A 1 82 ? 9.568 0.650 -10.767 1.00 90.19 82 LYS A C 1
ATOM 623 O O . LYS A 1 82 ? 9.957 -0.349 -11.359 1.00 90.19 82 LYS A O 1
ATOM 628 N N . GLU A 1 83 ? 10.314 1.277 -9.865 1.00 87.06 83 GLU A N 1
ATOM 629 C CA . GLU A 1 83 ? 11.670 0.845 -9.534 1.00 87.06 83 GLU A CA 1
ATOM 630 C C . GLU A 1 83 ? 11.663 -0.436 -8.695 1.00 87.06 83 GLU A C 1
ATOM 632 O O . GLU A 1 83 ? 10.728 -0.728 -7.946 1.00 87.06 83 GLU A O 1
ATOM 637 N N . ASN A 1 84 ? 12.747 -1.203 -8.782 1.00 86.19 84 ASN A N 1
ATOM 638 C CA . ASN A 1 84 ? 12.891 -2.402 -7.970 1.00 86.19 84 ASN A CA 1
ATOM 639 C C . ASN A 1 84 ? 12.844 -2.038 -6.482 1.00 86.19 84 ASN A C 1
ATOM 641 O O . ASN A 1 84 ? 13.614 -1.200 -6.019 1.00 86.19 84 ASN A O 1
ATOM 645 N N . ARG A 1 85 ? 11.965 -2.713 -5.729 1.00 86.06 85 ARG A N 1
ATOM 646 C CA . ARG A 1 85 ? 11.803 -2.531 -4.273 1.00 86.06 85 ARG A CA 1
ATOM 647 C C . ARG A 1 85 ? 11.394 -1.108 -3.858 1.00 86.06 85 ARG A C 1
ATOM 649 O O . ARG A 1 85 ? 11.596 -0.706 -2.717 1.00 86.06 85 ARG A O 1
ATOM 656 N N . CYS A 1 86 ? 10.777 -0.335 -4.745 1.00 87.69 86 CYS A N 1
ATOM 657 C CA . CYS A 1 86 ? 10.312 1.017 -4.421 1.00 87.69 86 CYS A CA 1
ATOM 658 C C . CYS A 1 86 ? 9.138 1.048 -3.423 1.00 87.69 86 CYS A C 1
ATOM 660 O O . CYS A 1 86 ? 8.901 2.059 -2.761 1.00 87.69 86 CYS A O 1
ATOM 662 N N . ASN A 1 87 ? 8.407 -0.062 -3.295 1.00 88.94 87 ASN A N 1
ATOM 663 C CA . ASN A 1 87 ? 7.264 -0.234 -2.400 1.00 88.94 87 ASN A CA 1
ATOM 664 C C . ASN A 1 87 ? 7.654 -0.765 -1.009 1.00 88.94 87 ASN A C 1
ATOM 666 O O . ASN A 1 87 ? 6.799 -1.293 -0.298 1.00 88.94 87 ASN A O 1
ATOM 670 N N . LEU A 1 88 ? 8.921 -0.624 -0.608 1.00 87.19 88 LEU A N 1
ATOM 671 C CA . LEU A 1 88 ? 9.353 -0.941 0.750 1.00 87.19 88 LEU A CA 1
ATOM 672 C C . LEU A 1 88 ? 8.690 -0.006 1.772 1.00 87.19 88 LEU A C 1
ATOM 674 O O . LEU A 1 88 ? 8.457 1.186 1.515 1.00 87.19 88 LEU A O 1
ATOM 678 N N . ALA A 1 89 ? 8.399 -0.566 2.944 1.00 83.62 89 ALA A N 1
ATOM 679 C CA . ALA A 1 89 ? 7.966 0.195 4.105 1.00 83.62 89 ALA A CA 1
ATOM 680 C C . ALA A 1 89 ? 9.115 1.095 4.571 1.00 83.62 89 ALA A C 1
ATOM 682 O O . ALA A 1 89 ? 10.232 0.627 4.798 1.00 83.62 89 ALA A O 1
ATOM 683 N N . LYS A 1 90 ? 8.854 2.397 4.698 1.00 85.19 90 LYS A N 1
ATOM 684 C CA . LYS A 1 90 ? 9.838 3.340 5.242 1.00 85.19 90 LYS A CA 1
ATOM 685 C C . LYS A 1 90 ? 9.674 3.425 6.754 1.00 85.19 90 LYS A C 1
ATOM 687 O O . LYS A 1 90 ? 8.551 3.385 7.248 1.00 85.19 90 LYS A O 1
ATOM 692 N N . GLN A 1 91 ? 10.774 3.632 7.480 1.00 81.75 91 GLN A N 1
ATOM 693 C CA . GLN A 1 91 ? 10.729 3.777 8.941 1.00 81.75 91 GLN A CA 1
ATOM 694 C C . GLN A 1 91 ? 9.743 4.870 9.375 1.00 81.75 91 GLN A C 1
ATOM 696 O O . GLN A 1 91 ? 8.919 4.628 10.242 1.00 81.75 91 GLN A O 1
ATOM 701 N N . ALA A 1 92 ? 9.734 6.014 8.686 1.00 81.75 92 ALA A N 1
ATOM 702 C CA . ALA A 1 92 ? 8.791 7.095 8.967 1.00 81.75 92 ALA A CA 1
ATOM 703 C C . ALA A 1 92 ? 7.311 6.670 8.842 1.00 81.75 92 ALA A C 1
ATOM 705 O O . ALA A 1 92 ? 6.479 7.116 9.622 1.00 81.75 92 ALA A O 1
ATOM 706 N N . GLU A 1 93 ? 6.973 5.793 7.891 1.00 83.06 93 GLU A N 1
ATOM 707 C CA . GLU A 1 93 ? 5.602 5.284 7.717 1.00 83.06 93 GLU A CA 1
ATOM 708 C C . GLU A 1 93 ? 5.239 4.321 8.857 1.00 83.06 93 GLU A C 1
ATOM 710 O O . GLU A 1 93 ? 4.155 4.402 9.435 1.00 83.06 93 GLU A O 1
ATOM 715 N N . LEU A 1 94 ? 6.175 3.451 9.239 1.00 81.31 94 LEU A N 1
ATOM 716 C CA . LEU A 1 94 ? 6.007 2.549 10.377 1.00 81.31 94 LEU A CA 1
ATOM 717 C C . LEU A 1 94 ? 5.858 3.325 11.688 1.00 81.31 94 LEU A C 1
ATOM 719 O O . LEU A 1 94 ? 4.983 2.997 12.484 1.00 81.31 94 LEU A O 1
ATOM 723 N N . ASP A 1 95 ? 6.644 4.382 11.887 1.00 80.94 95 ASP A N 1
ATOM 724 C CA . ASP A 1 95 ? 6.556 5.239 13.067 1.00 80.94 95 ASP A CA 1
ATOM 725 C C . ASP A 1 95 ? 5.181 5.917 13.141 1.00 80.94 95 ASP A C 1
ATOM 727 O O . ASP A 1 95 ? 4.580 5.969 14.211 1.00 80.94 95 ASP A O 1
ATOM 731 N N . THR A 1 96 ? 4.619 6.366 12.012 1.00 78.44 96 THR A N 1
ATOM 732 C CA . THR A 1 96 ? 3.262 6.941 12.007 1.00 78.44 96 THR A CA 1
ATOM 733 C C . THR A 1 96 ? 2.181 5.925 12.376 1.00 78.44 96 THR A C 1
ATOM 735 O O . THR A 1 96 ? 1.273 6.260 13.135 1.00 78.44 96 THR A O 1
ATOM 738 N N . ILE A 1 97 ? 2.298 4.677 11.913 1.00 79.19 97 ILE A N 1
ATOM 739 C CA . ILE A 1 97 ? 1.318 3.616 12.190 1.00 79.19 97 ILE A CA 1
ATOM 740 C C . ILE A 1 97 ? 1.438 3.102 13.633 1.00 79.19 97 ILE A C 1
ATOM 742 O O . ILE A 1 97 ? 0.433 2.903 14.320 1.00 79.19 97 ILE A O 1
ATOM 746 N N . TYR A 1 98 ? 2.666 2.891 14.107 1.00 72.25 98 TYR A N 1
ATOM 747 C CA . TYR A 1 98 ? 2.954 2.220 15.375 1.00 72.25 98 TYR A CA 1
ATOM 748 C C . TYR A 1 98 ? 3.326 3.161 16.527 1.00 72.25 98 TYR A C 1
ATOM 750 O O . TYR A 1 98 ? 3.555 2.672 17.639 1.00 72.25 98 TYR A O 1
ATOM 758 N N . SER A 1 99 ? 3.365 4.484 16.316 1.00 68.94 99 SER A N 1
ATOM 759 C CA . SER A 1 99 ? 3.559 5.424 17.425 1.00 68.94 99 SER A CA 1
ATOM 760 C C . SER A 1 99 ? 2.485 5.219 18.496 1.00 68.94 99 SER A C 1
ATOM 762 O O . SER A 1 99 ? 1.315 4.953 18.223 1.00 68.94 99 SER A O 1
ATOM 764 N N . SER A 1 100 ? 2.916 5.321 19.748 1.00 52.03 100 SER A N 1
ATOM 765 C CA . SER A 1 100 ? 2.280 4.887 21.000 1.00 52.03 100 SER A CA 1
ATOM 766 C C . SER A 1 100 ? 0.831 5.337 21.268 1.00 52.03 100 SER A C 1
ATOM 768 O O . SER A 1 100 ? 0.239 4.867 22.239 1.00 52.03 100 SER A O 1
ATOM 770 N N . ASN A 1 101 ? 0.221 6.156 20.410 1.00 51.56 101 ASN A N 1
ATOM 771 C CA . ASN A 1 101 ? -1.181 6.570 20.504 1.00 51.56 101 ASN A CA 1
ATOM 772 C C . ASN A 1 101 ? -2.169 5.655 19.758 1.00 51.56 101 ASN A C 1
ATOM 774 O O . ASN A 1 101 ? -3.349 5.641 20.110 1.00 51.56 101 ASN A O 1
ATOM 778 N N . SER A 1 102 ? -1.732 4.832 18.800 1.00 49.28 102 SER A N 1
ATOM 779 C CA . SER A 1 102 ? -2.617 3.903 18.068 1.00 49.28 102 SER A CA 1
ATOM 780 C C . SER A 1 102 ? -2.988 2.633 18.855 1.00 49.28 102 SER A C 1
ATOM 782 O O . SER A 1 102 ? -3.818 1.830 18.429 1.00 49.28 102 SER A O 1
ATOM 784 N N . ARG A 1 103 ? -2.424 2.449 20.058 1.00 50.97 103 ARG A N 1
ATOM 785 C CA . ARG A 1 103 ? -2.795 1.363 20.984 1.00 50.97 103 ARG A CA 1
ATOM 786 C C . ARG A 1 103 ? -4.006 1.687 21.868 1.00 50.97 103 ARG A C 1
ATOM 788 O O . ARG A 1 103 ? -4.591 0.761 22.423 1.00 50.97 103 ARG A O 1
ATOM 795 N N . SER A 1 104 ? -4.400 2.958 21.998 1.00 46.00 104 SER A N 1
ATOM 796 C CA . SER A 1 104 ? -5.408 3.384 22.988 1.00 46.00 104 SER A CA 1
ATOM 797 C C . SER A 1 104 ? -6.854 2.992 22.628 1.00 46.00 104 SER A C 1
ATOM 799 O O . SER A 1 104 ? -7.705 2.875 23.505 1.00 46.00 104 SER A O 1
ATOM 801 N N . SER A 1 105 ? -7.140 2.689 21.359 1.00 46.88 105 SER A N 1
ATOM 802 C CA . SER A 1 105 ? -8.450 2.193 20.900 1.00 46.88 105 SER A CA 1
ATOM 803 C C . SER A 1 105 ? -8.591 0.661 20.940 1.00 46.88 105 SER A C 1
ATOM 805 O O . SER A 1 105 ? -9.662 0.139 20.638 1.00 46.88 105 SER A O 1
ATOM 807 N N . ARG A 1 106 ? -7.565 -0.090 21.378 1.00 51.88 106 ARG A N 1
ATOM 808 C CA . ARG A 1 106 ? -7.568 -1.572 21.441 1.00 51.88 106 ARG A CA 1
ATOM 809 C C . ARG A 1 106 ? -8.343 -2.162 22.630 1.00 51.88 106 ARG A C 1
ATOM 811 O O . ARG A 1 106 ? -7.980 -3.211 23.157 1.00 51.88 106 ARG A O 1
ATOM 818 N N . LYS A 1 107 ? -9.428 -1.520 23.059 1.00 41.56 107 LYS A N 1
ATOM 819 C CA . LYS A 1 107 ? -10.423 -2.133 23.948 1.00 41.56 107 LYS A CA 1
ATOM 820 C C . LYS A 1 107 ? -11.729 -2.296 23.183 1.00 41.56 107 LYS A C 1
ATOM 822 O O . LYS A 1 107 ? -12.674 -1.536 23.366 1.00 41.56 107 LYS A O 1
ATOM 827 N N . ALA A 1 108 ? -11.789 -3.339 22.357 1.00 42.91 108 ALA A N 1
ATOM 828 C CA . ALA A 1 108 ? -13.070 -3.967 22.080 1.00 42.91 108 ALA A CA 1
ATOM 829 C C . ALA A 1 108 ? -13.642 -4.423 23.430 1.00 42.91 108 ALA A C 1
ATOM 831 O O . ALA A 1 108 ? -12.991 -5.117 24.213 1.00 42.91 108 ALA A O 1
ATOM 832 N N . ASN A 1 109 ? -14.826 -3.913 23.731 1.00 47.44 109 ASN A N 1
ATOM 833 C CA . ASN A 1 109 ? -15.534 -4.007 24.995 1.00 47.44 109 ASN A CA 1
ATOM 834 C C . ASN A 1 109 ? -15.916 -5.465 25.331 1.00 47.44 109 ASN A C 1
ATOM 836 O O . ASN A 1 109 ? -17.066 -5.864 25.188 1.00 47.44 109 ASN A O 1
ATOM 840 N N . SER A 1 110 ? -14.957 -6.274 25.785 1.00 42.25 110 SER A N 1
ATOM 841 C CA . SER A 1 110 ? -15.177 -7.641 26.274 1.00 42.25 110 SER A CA 1
ATOM 842 C C . SER A 1 110 ? -15.081 -7.696 27.799 1.00 42.25 110 SER A C 1
ATOM 844 O O . SER A 1 110 ? -14.273 -8.423 28.371 1.00 42.25 110 SER A O 1
ATOM 846 N N . SER A 1 111 ? -15.870 -6.882 28.501 1.00 43.09 111 SER A N 1
ATOM 847 C CA . SER A 1 111 ? -16.017 -7.032 29.963 1.00 43.09 111 SER A CA 1
ATOM 848 C C . SER A 1 111 ? -17.434 -6.798 30.487 1.00 43.09 111 SER A C 1
ATOM 850 O O . SER A 1 111 ? -17.689 -7.045 31.660 1.00 43.09 111 SER A O 1
ATOM 852 N N . SER A 1 112 ? -18.397 -6.404 29.645 1.00 48.00 112 SER A N 1
ATOM 853 C CA . SER A 1 112 ? -19.764 -6.138 30.123 1.00 48.00 112 SER A CA 1
ATOM 854 C C . SER A 1 112 ? -20.667 -7.386 30.174 1.00 48.00 112 SER A C 1
ATOM 856 O O . SER A 1 112 ? -21.642 -7.410 30.919 1.00 48.00 112 SER A O 1
ATOM 858 N N . ARG A 1 113 ? -20.333 -8.470 29.452 1.00 47.84 113 ARG A N 1
ATOM 859 C CA . ARG A 1 113 ? -21.152 -9.704 29.452 1.00 47.84 113 ARG A CA 1
ATOM 860 C C . ARG A 1 113 ? -20.904 -10.637 30.642 1.00 47.84 113 ARG A C 1
ATOM 862 O O . ARG A 1 113 ? -21.813 -11.366 31.022 1.00 47.84 113 ARG A O 1
ATOM 869 N N . GLN A 1 114 ? -19.723 -10.606 31.259 1.00 51.16 114 GLN A N 1
ATOM 870 C CA . GLN A 1 114 ? -19.379 -11.532 32.350 1.00 51.16 114 GLN A CA 1
ATOM 871 C C . GLN A 1 114 ? -20.014 -11.136 33.695 1.00 51.16 114 GLN A C 1
ATOM 873 O O . GLN A 1 114 ? -20.375 -11.999 34.492 1.00 51.16 114 GLN A O 1
ATOM 878 N N . LEU A 1 115 ? -20.230 -9.836 33.915 1.00 52.59 115 LEU A N 1
ATOM 879 C CA . LEU A 1 115 ? -20.871 -9.316 35.127 1.00 52.59 115 LEU A CA 1
ATOM 880 C C . LEU A 1 115 ? -22.372 -9.642 35.185 1.00 52.59 115 LEU A C 1
ATOM 882 O O . LEU A 1 115 ? -22.884 -9.954 36.256 1.00 52.59 115 LEU A O 1
ATOM 886 N N . PHE A 1 116 ? -23.066 -9.653 34.041 1.00 53.91 116 PHE A N 1
ATOM 887 C CA . PHE A 1 116 ? -24.505 -9.944 33.993 1.00 53.91 116 PHE A CA 1
ATOM 888 C C . PHE A 1 116 ? -24.836 -11.409 34.320 1.00 53.91 116 PHE A C 1
ATOM 890 O O . PHE A 1 116 ? -25.829 -11.677 34.992 1.00 53.91 116 PHE A O 1
ATOM 897 N N . VAL A 1 117 ? -23.991 -12.363 33.909 1.00 56.41 117 VAL A N 1
ATOM 898 C CA . VAL A 1 117 ? -24.227 -13.798 34.161 1.00 56.41 117 VAL A CA 1
ATOM 899 C C . VAL A 1 117 ? -24.033 -14.148 35.641 1.00 56.41 117 VAL A C 1
ATOM 901 O O . VAL A 1 117 ? -24.831 -14.898 36.202 1.00 56.41 117 VAL A O 1
ATOM 904 N N . HIS A 1 118 ? -23.038 -13.556 36.311 1.00 55.22 11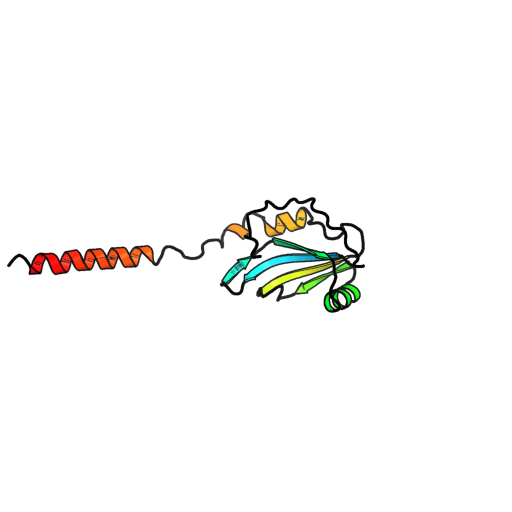8 HIS A N 1
ATOM 905 C CA . HIS A 1 118 ? -22.846 -13.772 37.749 1.00 55.22 118 HIS A CA 1
ATOM 906 C C . HIS A 1 118 ? -23.945 -13.133 38.607 1.00 55.22 118 HIS A C 1
ATOM 908 O O . HIS A 1 118 ? -24.332 -13.712 39.623 1.00 55.22 118 HIS A O 1
ATOM 914 N N . LEU A 1 119 ? -24.494 -11.988 38.190 1.00 54.84 119 LEU A N 1
ATOM 915 C CA . LEU A 1 119 ? -25.563 -11.314 38.932 1.00 54.84 119 LEU A CA 1
ATOM 916 C C . LEU A 1 119 ? -26.893 -12.084 38.870 1.00 54.84 119 LEU A C 1
ATOM 918 O O . LEU A 1 119 ? -27.599 -12.159 39.872 1.00 54.84 119 LEU A O 1
ATOM 922 N N . ILE A 1 120 ? -27.200 -12.728 37.737 1.00 59.88 120 ILE A N 1
ATOM 923 C CA . ILE A 1 120 ? -28.405 -13.564 37.586 1.00 59.88 120 ILE A CA 1
ATOM 924 C C . ILE A 1 120 ? -28.292 -14.863 38.406 1.00 59.88 120 ILE A C 1
ATOM 926 O O . ILE A 1 120 ? -29.267 -15.279 39.032 1.00 59.88 120 ILE A O 1
ATOM 930 N N . LEU A 1 121 ? -27.103 -15.475 38.463 1.00 56.03 121 LEU A N 1
ATOM 931 C CA . LEU A 1 121 ? -26.861 -16.684 39.263 1.00 56.03 121 LEU A CA 1
ATOM 932 C C . LEU A 1 121 ? -27.008 -16.433 40.771 1.00 56.03 121 LEU A C 1
ATOM 934 O O . LEU A 1 121 ? -27.593 -17.257 41.469 1.00 56.03 121 LEU A O 1
ATOM 938 N N . LEU A 1 122 ? -26.552 -15.282 41.275 1.00 56.28 122 LEU A N 1
ATOM 939 C CA . LEU A 1 122 ? -26.736 -14.921 42.686 1.00 56.28 122 LEU A CA 1
ATOM 940 C C . LEU A 1 122 ? -28.204 -14.627 43.028 1.00 56.28 122 LEU A C 1
ATOM 942 O O . LEU A 1 122 ? -28.666 -15.003 44.104 1.00 56.28 122 LEU A O 1
ATOM 946 N N . PHE A 1 123 ? -28.961 -14.021 42.109 1.00 55.81 123 PHE A N 1
ATOM 947 C CA . PHE A 1 123 ? -30.379 -13.721 42.334 1.00 55.81 123 PHE A CA 1
ATOM 948 C C . PHE A 1 123 ? -31.241 -14.991 42.451 1.00 55.81 123 PHE A C 1
ATOM 950 O O . PHE A 1 123 ? -32.150 -15.050 43.277 1.00 55.81 123 PHE A O 1
ATOM 957 N N . GLN A 1 124 ? -30.924 -16.037 41.680 1.00 55.22 124 GLN A N 1
ATOM 958 C CA . GLN A 1 124 ? -31.609 -17.334 41.765 1.00 55.22 124 GLN A CA 1
ATOM 959 C C . GLN A 1 124 ? -31.335 -18.044 43.104 1.00 55.22 124 GLN A C 1
ATOM 961 O O . GLN A 1 124 ? -32.253 -18.595 43.705 1.00 55.22 124 GLN A O 1
ATOM 966 N N . VAL A 1 125 ? -30.103 -17.982 43.625 1.00 57.03 125 VAL A N 1
ATOM 967 C CA . VAL A 1 125 ? -29.754 -18.628 44.906 1.00 57.03 125 VAL A CA 1
ATOM 968 C C . VAL A 1 125 ? -30.412 -17.921 46.098 1.00 57.03 125 VAL A C 1
ATOM 970 O O . VAL A 1 125 ? -30.881 -18.588 47.017 1.00 57.03 125 VAL A O 1
ATOM 973 N N . VAL A 1 126 ? -30.513 -16.589 46.083 1.00 59.16 126 VAL A N 1
ATOM 974 C CA . VAL A 1 126 ? -31.105 -15.825 47.199 1.00 59.16 126 VAL A CA 1
ATOM 975 C C . VAL A 1 126 ? -32.633 -15.959 47.265 1.00 59.16 126 VAL A C 1
ATOM 977 O O . VAL A 1 126 ? -33.192 -15.910 48.356 1.00 59.16 126 VAL A O 1
ATOM 980 N N . ILE A 1 127 ? -33.319 -16.162 46.134 1.00 57.00 127 ILE A N 1
ATOM 981 C CA . ILE A 1 127 ? -34.792 -16.259 46.097 1.00 57.00 127 ILE A CA 1
ATOM 982 C C . ILE A 1 127 ? -35.291 -17.700 46.263 1.00 57.00 127 ILE A C 1
ATOM 984 O O . ILE A 1 127 ? -36.319 -17.912 46.901 1.00 57.00 127 ILE A O 1
ATOM 988 N N . VAL A 1 128 ? -34.585 -18.700 45.724 1.00 55.31 128 VAL A N 1
ATOM 989 C CA . VAL A 1 128 ? -35.081 -20.090 45.716 1.00 55.31 128 VAL A CA 1
ATOM 990 C C . VAL A 1 128 ? -34.795 -20.826 47.032 1.00 55.31 128 VAL A C 1
ATOM 992 O O . VAL A 1 128 ? -35.604 -21.645 47.458 1.00 55.31 128 VAL A O 1
ATOM 995 N N . VAL A 1 129 ? -33.696 -20.513 47.728 1.00 53.44 129 VAL A N 1
ATOM 996 C CA . VAL A 1 129 ? -33.338 -21.179 48.995 1.00 53.44 129 VAL A CA 1
ATOM 997 C C . VAL A 1 129 ? -34.313 -20.894 50.157 1.00 53.44 129 VAL A C 1
ATOM 999 O O . VAL A 1 129 ? -34.645 -21.846 50.862 1.00 53.44 129 VAL A O 1
ATOM 1002 N N . PRO A 1 130 ? -34.850 -19.675 50.381 1.00 51.72 130 PRO A N 1
ATOM 1003 C CA . PRO A 1 130 ? -35.785 -19.455 51.490 1.00 51.72 130 PRO A CA 1
ATOM 1004 C C . PRO A 1 130 ? -37.188 -20.044 51.258 1.00 51.72 130 PRO A C 1
ATOM 1006 O O . PRO A 1 130 ? -37.955 -20.143 52.211 1.00 51.72 130 PRO A O 1
ATOM 1009 N N . LEU A 1 131 ? -37.534 -20.460 50.032 1.00 50.53 131 LEU A N 1
ATOM 1010 C CA . LEU A 1 131 ? -38.836 -21.069 49.713 1.00 50.53 131 LEU A CA 1
ATOM 1011 C C . LEU A 1 131 ? -38.897 -22.585 49.965 1.00 50.53 131 LEU A C 1
ATOM 1013 O O . LEU A 1 131 ? -39.984 -23.150 49.932 1.00 50.53 131 LEU A O 1
ATOM 1017 N N . PHE A 1 132 ? -37.763 -23.239 50.235 1.00 49.50 132 PHE A N 1
ATOM 1018 C CA . PHE A 1 132 ? -37.685 -24.682 50.514 1.00 49.50 132 PHE A CA 1
ATOM 1019 C C . PHE A 1 132 ? -37.438 -25.020 51.998 1.00 49.50 132 PHE A C 1
ATOM 1021 O O . PHE A 1 132 ? -37.251 -26.189 52.329 1.00 49.50 132 PHE A O 1
ATOM 1028 N N . VAL A 1 133 ? -37.427 -24.021 52.892 1.00 48.78 133 VAL A N 1
ATOM 1029 C CA . VAL A 1 133 ? -37.175 -24.193 54.343 1.00 48.78 133 VAL A CA 1
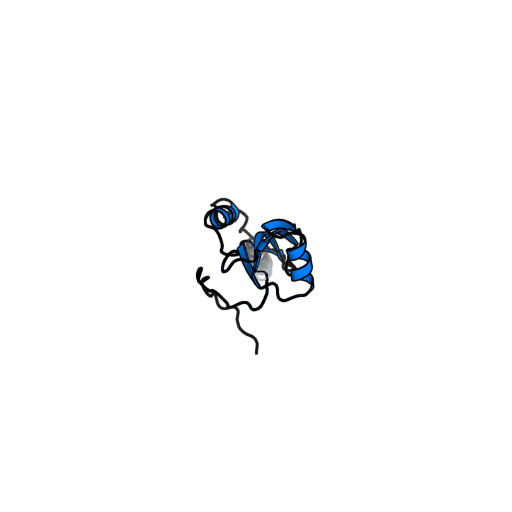ATOM 1030 C C . VAL A 1 133 ? -38.411 -23.848 55.197 1.00 48.78 133 VAL A C 1
ATOM 1032 O O . VAL A 1 133 ? -38.289 -23.553 56.381 1.00 48.78 133 VAL A O 1
ATOM 1035 N N . PHE A 1 134 ? -39.615 -23.912 54.625 1.00 43.94 134 PHE A N 1
ATOM 1036 C CA . PHE A 1 134 ? -40.871 -23.888 55.385 1.00 43.94 134 PHE A CA 1
ATOM 1037 C C . PHE A 1 134 ? -41.715 -25.121 55.084 1.00 43.94 134 PHE A C 1
ATOM 1039 O O . PHE A 1 134 ? -41.854 -25.453 53.885 1.00 43.94 134 PHE A O 1
#

pLDDT: mean 72.86, std 18.98, range [33.0, 92.69]